Protein AF-A0AAD1FIZ5-F1 (afdb_monomer)

pLDDT: mean 94.35, std 4.85, range [52.66, 98.25]

Secondary structure (DSSP, 8-state):
-PPPPP--HHHHHHHHHHTT-TT---HHHHHHHHHHH-HHHHHHTTGGGB-TTT-SB-TTT--HHHHHHHHHHHHHHHHHHHHHHHHHHHHHHHHHHHHHHHHH-TTGGG-GGGS-TT--HHHHHHHHHHHHHHTTTSHHHHHHHHHSTT----

Nearest PDB structures (foldseek):
  1xsx-assembly1_B  TM=3.449E-01  e=6.169E+00  Saccharolobus solfataricus

Mean predicted aligned error: 5.43 Å

Structure (mmCIF, N/CA/C/O backbone):
data_AF-A0AAD1FIZ5-F1
#
_entry.id   AF-A0AAD1FIZ5-F1
#
loop_
_atom_site.group_PDB
_atom_site.id
_atom_site.type_symbol
_atom_site.label_atom_id
_atom_site.label_alt_id
_atom_site.label_comp_id
_atom_site.label_asym_id
_atom_site.label_entity_id
_atom_site.label_seq_id
_atom_site.pdbx_PDB_ins_code
_atom_site.Cartn_x
_atom_site.Cartn_y
_atom_site.Cartn_z
_atom_site.occupancy
_atom_site.B_iso_or_equiv
_atom_site.auth_seq_id
_atom_site.auth_comp_id
_atom_site.auth_asym_id
_atom_site.auth_atom_id
_atom_site.pdbx_PDB_model_num
ATOM 1 N N . MET A 1 1 ? 9.292 -23.888 -7.470 1.00 52.66 1 MET A N 1
ATOM 2 C CA . MET A 1 1 ? 9.630 -22.593 -8.095 1.00 52.66 1 MET A CA 1
ATOM 3 C C . MET A 1 1 ? 10.931 -22.145 -7.457 1.00 52.66 1 MET A C 1
ATOM 5 O O . MET A 1 1 ? 10.961 -22.043 -6.237 1.00 52.66 1 MET A O 1
ATOM 9 N N . GLU A 1 2 ? 12.007 -22.012 -8.227 1.00 72.50 2 GLU A N 1
ATOM 10 C CA . GLU A 1 2 ? 13.300 -21.582 -7.681 1.00 72.50 2 GLU A CA 1
ATOM 11 C C . GLU A 1 2 ? 13.253 -20.108 -7.265 1.00 72.50 2 GLU A C 1
ATOM 13 O O . GLU A 1 2 ? 12.552 -19.289 -7.869 1.00 72.50 2 GLU A O 1
ATOM 18 N N . ILE A 1 3 ? 13.972 -19.782 -6.193 1.00 84.12 3 ILE A N 1
ATOM 19 C CA . ILE A 1 3 ? 14.062 -18.420 -5.667 1.00 84.12 3 ILE A CA 1
ATOM 20 C C . ILE A 1 3 ? 14.906 -17.586 -6.635 1.00 84.12 3 ILE A C 1
ATOM 22 O O . ILE A 1 3 ? 15.953 -18.028 -7.096 1.00 84.12 3 ILE A O 1
ATOM 26 N N . LYS A 1 4 ? 14.459 -16.363 -6.942 1.00 85.19 4 LYS A N 1
ATOM 27 C CA . LYS A 1 4 ? 15.236 -15.439 -7.778 1.00 85.19 4 LYS A CA 1
ATOM 28 C C . LYS A 1 4 ? 16.509 -15.034 -7.039 1.00 85.19 4 LYS A C 1
ATOM 30 O O . LYS A 1 4 ? 16.428 -14.458 -5.956 1.00 85.19 4 LYS A O 1
ATOM 35 N N . GLU A 1 5 ? 17.655 -15.293 -7.654 1.00 91.00 5 GLU A N 1
ATOM 36 C CA . GLU A 1 5 ? 18.952 -14.881 -7.124 1.00 91.00 5 GLU A CA 1
ATOM 37 C C . GLU A 1 5 ? 19.103 -13.356 -7.069 1.00 91.00 5 GLU A C 1
ATOM 39 O O . GLU A 1 5 ? 18.430 -12.604 -7.788 1.00 91.00 5 GLU A O 1
ATOM 44 N N . PHE A 1 6 ? 20.014 -12.910 -6.202 1.00 93.69 6 PHE A N 1
ATOM 45 C CA . PHE A 1 6 ? 20.436 -11.518 -6.127 1.00 93.69 6 PHE A CA 1
ATOM 46 C C . PHE A 1 6 ? 20.965 -11.037 -7.484 1.00 93.69 6 PHE A C 1
ATOM 48 O O . PHE A 1 6 ? 21.620 -11.785 -8.207 1.00 93.69 6 PHE A O 1
ATOM 55 N N . LYS A 1 7 ? 20.670 -9.775 -7.815 1.00 95.56 7 LYS A N 1
ATOM 56 C CA . LYS A 1 7 ? 21.206 -9.095 -8.994 1.00 95.56 7 LYS A CA 1
ATOM 57 C C . LYS A 1 7 ? 21.629 -7.677 -8.650 1.00 95.56 7 LYS A C 1
ATOM 59 O O . LYS A 1 7 ? 20.847 -6.965 -8.009 1.00 95.56 7 LYS A O 1
ATOM 64 N N . THR A 1 8 ? 22.805 -7.258 -9.110 1.00 97.56 8 THR A N 1
ATOM 65 C CA . THR A 1 8 ? 23.248 -5.860 -9.014 1.00 97.56 8 THR A CA 1
ATOM 66 C C . THR A 1 8 ? 22.353 -4.953 -9.861 1.00 97.56 8 THR A C 1
ATOM 68 O O . THR A 1 8 ? 21.554 -5.423 -10.675 1.00 97.56 8 THR A O 1
ATOM 71 N N . PHE A 1 9 ? 22.456 -3.634 -9.689 1.00 97.62 9 PHE A N 1
ATOM 72 C CA . PHE A 1 9 ? 21.664 -2.705 -10.498 1.00 97.62 9 PHE A CA 1
ATOM 73 C C . PHE A 1 9 ? 22.013 -2.799 -11.987 1.00 97.62 9 PHE A C 1
ATOM 75 O O . PHE A 1 9 ? 21.127 -2.727 -12.830 1.00 97.62 9 PHE A O 1
ATOM 82 N N . GLU A 1 10 ? 23.277 -3.039 -12.318 1.00 97.06 10 GLU A N 1
ATOM 83 C CA . GLU A 1 10 ? 23.752 -3.237 -13.686 1.00 97.06 10 GLU A CA 1
ATOM 84 C C . GLU A 1 10 ? 23.128 -4.495 -14.307 1.00 97.06 10 GLU A C 1
A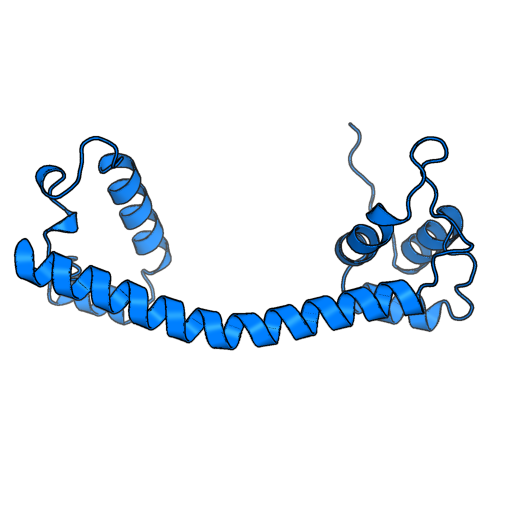TOM 86 O O . GLU A 1 10 ? 22.620 -4.451 -15.429 1.00 97.06 10 GLU A O 1
ATOM 91 N N . GLU A 1 11 ? 23.091 -5.602 -13.561 1.00 97.25 11 GLU A N 1
ATOM 92 C CA . GLU A 1 11 ? 22.440 -6.844 -13.994 1.00 97.25 11 GLU A CA 1
ATOM 93 C C . GLU A 1 11 ? 20.919 -6.687 -14.117 1.00 97.25 11 GLU A C 1
ATOM 95 O O . GLU A 1 11 ? 20.288 -7.283 -14.992 1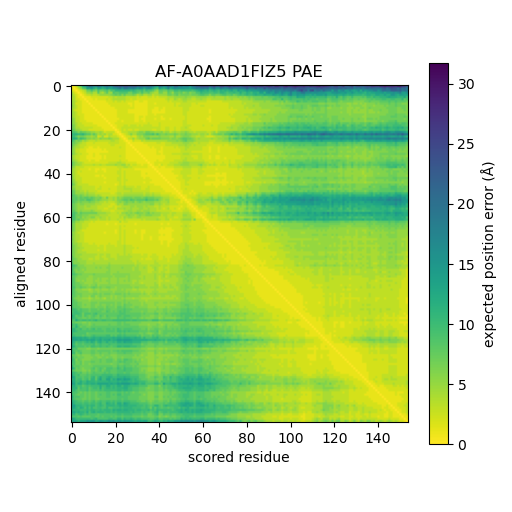.00 97.25 11 GLU A O 1
ATOM 100 N N . GLN A 1 12 ? 20.308 -5.874 -13.255 1.00 97.00 12 GLN A N 1
ATOM 101 C CA . GLN A 1 12 ? 18.891 -5.530 -13.346 1.00 97.00 12 GLN A CA 1
ATOM 102 C C . GLN A 1 12 ? 18.588 -4.716 -14.610 1.00 97.00 12 GLN A C 1
ATOM 104 O O . GLN A 1 12 ? 17.608 -5.024 -15.288 1.00 97.00 12 GLN A O 1
ATOM 109 N N . VAL A 1 13 ? 19.428 -3.736 -14.966 1.00 96.69 13 VAL A N 1
ATOM 110 C CA . VAL A 1 13 ? 19.305 -2.990 -16.231 1.00 96.69 13 VAL A CA 1
ATOM 111 C C . VAL A 1 13 ? 19.475 -3.922 -17.425 1.00 96.69 13 VAL A C 1
ATOM 113 O O . VAL A 1 13 ? 18.632 -3.915 -18.319 1.00 96.69 13 VAL A O 1
ATOM 116 N N . ALA A 1 14 ? 20.501 -4.778 -17.420 1.00 95.75 14 ALA A N 1
ATOM 117 C CA . ALA A 1 14 ? 20.708 -5.763 -18.483 1.00 95.75 14 ALA A CA 1
ATOM 118 C C . ALA A 1 14 ? 19.469 -6.651 -18.682 1.00 95.75 14 ALA A C 1
ATOM 120 O O . ALA A 1 14 ? 19.056 -6.911 -19.808 1.00 95.75 14 ALA A O 1
ATOM 121 N N . LYS A 1 15 ? 18.811 -7.033 -17.586 1.00 94.69 15 LYS A N 1
ATOM 122 C CA . LYS A 1 15 ? 17.577 -7.818 -17.614 1.00 94.69 15 LYS A CA 1
ATOM 123 C C . LYS A 1 15 ? 16.360 -7.044 -18.134 1.00 94.69 15 LYS A C 1
ATOM 125 O O . LYS A 1 15 ? 15.449 -7.664 -18.674 1.00 94.69 15 LYS A O 1
ATOM 130 N N . LEU A 1 16 ? 16.285 -5.723 -17.950 1.00 94.69 16 LEU A N 1
ATOM 131 C CA . LEU A 1 16 ? 15.231 -4.908 -18.576 1.00 94.69 16 LEU A CA 1
ATOM 132 C C . LEU A 1 16 ? 15.398 -4.886 -20.097 1.00 94.69 16 LEU A C 1
ATOM 134 O O . LEU A 1 16 ? 14.417 -5.078 -20.812 1.00 94.69 16 LEU A O 1
ATOM 138 N N . ILE A 1 17 ? 16.640 -4.736 -20.562 1.00 94.31 17 ILE A N 1
ATOM 139 C CA . ILE A 1 17 ? 16.992 -4.766 -21.986 1.00 94.31 17 ILE A CA 1
ATOM 140 C C . ILE A 1 17 ? 16.674 -6.143 -22.580 1.00 94.31 17 ILE A C 1
ATOM 142 O O . ILE A 1 17 ? 15.946 -6.232 -23.561 1.00 94.31 17 ILE A O 1
ATOM 146 N N . GLU A 1 18 ? 17.121 -7.229 -21.937 1.00 93.12 18 GLU A N 1
ATOM 147 C CA . GLU A 1 18 ? 16.848 -8.617 -22.358 1.00 93.12 18 GLU A CA 1
ATOM 148 C C . GLU A 1 18 ? 15.344 -8.898 -22.526 1.00 93.12 18 GLU A C 1
ATOM 150 O O . GLU A 1 18 ? 14.918 -9.656 -23.405 1.00 93.12 18 GLU A O 1
ATOM 155 N N . ARG A 1 19 ? 14.529 -8.264 -21.678 1.00 92.44 19 ARG A N 1
ATOM 156 C CA . ARG A 1 19 ? 13.074 -8.402 -21.671 1.00 92.44 19 ARG A CA 1
ATOM 157 C C . ARG A 1 19 ? 12.360 -7.491 -22.659 1.00 92.44 19 ARG A C 1
ATOM 159 O O . ARG A 1 19 ? 11.145 -7.577 -22.700 1.00 92.44 19 ARG A O 1
ATOM 166 N N . GLY A 1 20 ? 13.050 -6.670 -23.447 1.00 91.50 20 GLY A N 1
ATOM 167 C CA . GLY A 1 20 ? 12.441 -5.863 -24.513 1.00 91.50 20 GLY A CA 1
ATOM 168 C C . GLY A 1 20 ? 12.372 -4.357 -24.241 1.00 91.50 20 GLY A C 1
ATOM 169 O O . GLY A 1 20 ? 11.782 -3.634 -25.034 1.00 91.50 20 GLY A O 1
ATOM 170 N N . CYS A 1 21 ? 12.978 -3.854 -23.157 1.00 92.62 21 CYS A N 1
ATOM 171 C CA . CYS A 1 21 ? 13.196 -2.412 -22.960 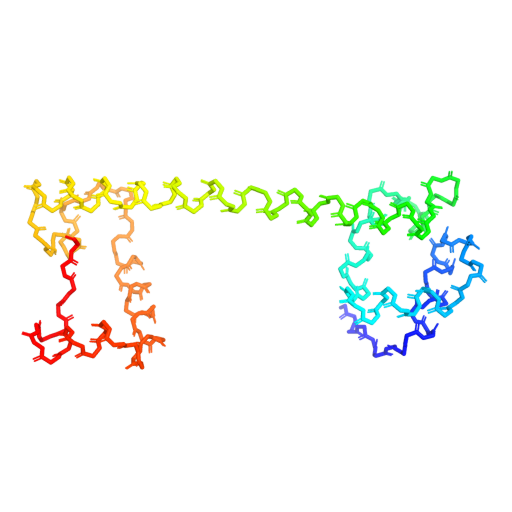1.00 92.62 21 CYS A CA 1
ATOM 172 C C . CYS A 1 21 ? 14.518 -1.992 -23.630 1.00 92.62 21 CYS A C 1
ATOM 174 O O . CYS A 1 21 ? 15.506 -1.691 -22.958 1.00 92.62 21 CYS A O 1
ATOM 176 N N . GLU A 1 22 ? 14.570 -2.091 -24.957 1.00 87.81 22 GLU A N 1
ATOM 177 C CA . GLU A 1 22 ? 15.808 -1.988 -25.748 1.00 87.81 22 GLU A C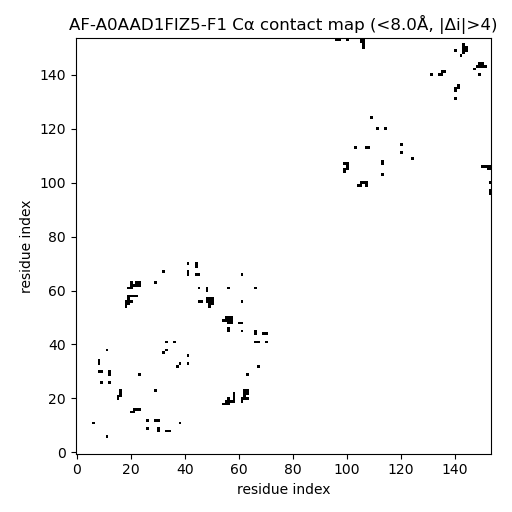A 1
ATOM 178 C C . GLU A 1 22 ? 16.338 -0.553 -25.887 1.00 87.81 22 GLU A C 1
ATOM 180 O O . GLU A 1 22 ? 17.516 -0.349 -26.169 1.00 87.81 22 GLU A O 1
ATOM 185 N N . ASP A 1 23 ? 15.494 0.445 -25.645 1.00 84.56 23 ASP A N 1
ATOM 186 C CA . ASP A 1 23 ? 15.776 1.865 -25.850 1.00 84.56 23 ASP A CA 1
ATOM 187 C C . ASP A 1 23 ? 16.483 2.558 -24.672 1.00 84.56 23 ASP A C 1
ATOM 189 O O . ASP A 1 23 ? 16.660 3.778 -24.669 1.00 84.56 23 ASP A O 1
ATOM 193 N N . ILE A 1 24 ? 16.951 1.788 -23.684 1.00 88.81 24 ILE A N 1
ATOM 194 C CA . ILE A 1 24 ? 17.759 2.302 -22.573 1.00 88.81 24 ILE A CA 1
ATOM 195 C C . ILE A 1 24 ? 19.120 2.763 -23.110 1.00 88.81 24 ILE A C 1
ATOM 197 O O . ILE A 1 24 ? 20.066 1.985 -23.242 1.00 88.81 24 ILE A O 1
ATOM 201 N N . THR A 1 25 ? 19.227 4.062 -23.385 1.00 83.88 25 THR A N 1
ATOM 202 C CA . THR A 1 25 ? 20.453 4.692 -23.899 1.00 83.88 25 THR A CA 1
ATOM 203 C C . THR A 1 25 ? 21.427 5.083 -22.786 1.00 83.88 25 THR A C 1
ATOM 205 O O . THR A 1 25 ? 22.635 4.919 -22.951 1.00 83.88 25 THR A O 1
ATOM 208 N N . SER A 1 26 ? 20.929 5.535 -21.628 1.00 93.31 26 SER A N 1
ATOM 209 C CA . SER A 1 26 ? 21.746 5.802 -20.435 1.00 93.31 26 SER A CA 1
ATOM 210 C C . SER A 1 26 ? 21.517 4.741 -19.362 1.00 93.31 26 SER A C 1
ATOM 212 O O . SER A 1 26 ? 20.487 4.708 -18.682 1.00 93.31 26 SER A O 1
ATOM 214 N N . LYS A 1 27 ? 22.525 3.886 -19.160 1.00 93.88 27 LYS A N 1
ATOM 215 C CA . LYS A 1 27 ? 22.510 2.890 -18.081 1.00 93.88 27 LYS A CA 1
ATOM 216 C C . LYS A 1 27 ? 22.558 3.559 -16.709 1.00 93.88 27 LYS A C 1
ATOM 218 O O . LYS A 1 27 ? 21.924 3.080 -15.776 1.00 93.88 27 LYS A O 1
ATOM 223 N N . GLU A 1 28 ? 23.261 4.679 -16.588 1.00 96.06 28 GLU A N 1
ATOM 224 C CA . GLU A 1 28 ? 23.391 5.453 -15.352 1.00 96.06 28 GLU A CA 1
ATOM 225 C C . GLU A 1 28 ? 22.034 6.002 -14.897 1.00 96.06 28 GLU A C 1
ATOM 227 O O . GLU A 1 28 ? 21.695 5.932 -13.710 1.00 96.06 28 GLU A O 1
ATOM 232 N N . TYR A 1 29 ? 21.227 6.494 -15.841 1.00 95.19 29 TYR A N 1
ATOM 233 C CA . TYR A 1 29 ? 19.868 6.945 -15.561 1.00 95.19 29 TYR A CA 1
ATOM 234 C C . TYR A 1 29 ? 18.970 5.785 -15.111 1.00 95.19 29 TYR A C 1
ATOM 236 O O . TYR A 1 29 ? 18.331 5.868 -14.060 1.00 95.19 29 TYR A O 1
ATOM 244 N N . ALA A 1 30 ? 19.008 4.657 -15.826 1.00 96.38 30 ALA A N 1
ATOM 245 C CA . ALA A 1 30 ? 18.274 3.446 -15.454 1.00 96.38 30 ALA A CA 1
ATOM 246 C C . ALA A 1 30 ? 18.641 2.936 -14.050 1.00 96.38 30 ALA A C 1
ATOM 248 O O . ALA A 1 30 ? 17.763 2.612 -13.249 1.00 96.38 30 ALA A O 1
ATOM 249 N N . ILE A 1 31 ? 19.933 2.924 -13.712 1.00 97.62 31 ILE A N 1
ATOM 250 C CA . ILE A 1 31 ? 20.420 2.565 -12.374 1.00 97.62 31 ILE A CA 1
ATOM 251 C C . ILE A 1 31 ? 19.893 3.547 -11.322 1.00 97.62 31 ILE A C 1
ATOM 253 O O . ILE A 1 31 ? 19.491 3.122 -10.239 1.00 97.62 31 ILE A O 1
ATOM 257 N N . THR A 1 32 ? 19.872 4.849 -11.619 1.00 97.25 32 THR A N 1
ATOM 258 C CA . THR A 1 32 ? 19.355 5.876 -10.700 1.00 97.25 32 THR A CA 1
ATOM 259 C C . THR A 1 32 ? 17.879 5.645 -10.382 1.00 97.25 32 THR A C 1
ATOM 261 O O . THR A 1 32 ? 17.499 5.656 -9.210 1.00 97.25 32 THR A O 1
ATOM 264 N N . ILE A 1 33 ? 17.064 5.343 -11.398 1.00 96.50 33 ILE A N 1
ATOM 265 C CA . ILE A 1 33 ? 15.661 4.957 -11.212 1.00 96.50 33 ILE A CA 1
ATOM 266 C C . ILE A 1 33 ? 15.571 3.714 -10.320 1.00 96.50 33 ILE A C 1
ATOM 268 O O . ILE A 1 33 ? 14.884 3.733 -9.300 1.00 96.50 33 ILE A O 1
ATOM 272 N N . LEU A 1 34 ? 16.296 2.641 -10.654 1.00 97.00 34 LEU A N 1
ATOM 273 C CA . LEU A 1 34 ? 16.228 1.370 -9.924 1.00 97.00 34 LEU A CA 1
ATOM 274 C C . LEU A 1 34 ? 16.664 1.486 -8.458 1.00 97.00 34 LEU A C 1
ATOM 276 O O . LEU A 1 34 ? 16.074 0.823 -7.599 1.00 97.00 34 LEU A O 1
ATOM 280 N N . LYS A 1 35 ? 17.641 2.350 -8.160 1.00 96.62 35 LYS A N 1
ATOM 281 C CA . LYS A 1 35 ? 18.047 2.693 -6.788 1.00 96.62 35 LYS A CA 1
ATOM 282 C C . LYS A 1 35 ? 16.920 3.349 -5.996 1.00 96.62 35 LYS A C 1
ATOM 284 O O . LYS A 1 35 ? 16.822 3.118 -4.796 1.00 96.62 35 LYS A O 1
ATOM 289 N N . HIS A 1 36 ? 16.090 4.157 -6.652 1.00 94.62 36 HIS A N 1
ATOM 290 C CA . HIS A 1 36 ? 15.013 4.889 -5.996 1.00 94.62 36 HIS A CA 1
ATOM 291 C C . HIS A 1 36 ? 13.752 4.038 -5.800 1.00 94.62 36 HIS A C 1
ATOM 293 O O . HIS A 1 36 ? 13.184 4.022 -4.711 1.00 94.62 36 HIS A O 1
ATOM 299 N N . ILE A 1 37 ? 13.315 3.313 -6.834 1.00 94.44 37 ILE A N 1
ATOM 300 C CA . ILE A 1 37 ? 11.982 2.686 -6.836 1.00 94.44 37 ILE A CA 1
ATOM 301 C C . ILE A 1 37 ? 11.988 1.176 -6.612 1.00 94.44 37 ILE A C 1
ATOM 303 O O . ILE A 1 37 ? 10.922 0.630 -6.348 1.00 94.44 37 ILE A O 1
ATOM 307 N N . ASN A 1 38 ? 13.152 0.516 -6.671 1.00 95.00 38 ASN A N 1
ATOM 308 C CA . ASN A 1 38 ? 13.323 -0.942 -6.697 1.00 95.00 38 ASN A CA 1
ATOM 309 C C . ASN A 1 38 ? 12.848 -1.621 -8.006 1.00 95.00 38 ASN A C 1
ATOM 311 O O . ASN A 1 38 ? 11.785 -1.324 -8.552 1.00 95.00 38 ASN A O 1
ATOM 315 N N . TYR A 1 39 ? 13.622 -2.606 -8.481 1.00 95.31 39 TYR A N 1
ATOM 316 C CA . TYR A 1 39 ? 13.346 -3.369 -9.707 1.00 95.31 39 TYR A CA 1
ATOM 317 C C . TYR A 1 39 ? 11.952 -3.998 -9.751 1.00 95.31 39 TYR A C 1
ATOM 319 O O . TYR A 1 39 ? 11.260 -3.899 -10.762 1.00 95.31 39 TYR A O 1
ATOM 327 N N . TYR A 1 40 ? 11.508 -4.639 -8.668 1.00 94.50 40 TYR A N 1
ATOM 328 C CA . TYR A 1 40 ? 10.221 -5.332 -8.670 1.00 94.50 40 TYR A CA 1
ATOM 329 C C . TYR A 1 40 ? 9.054 -4.359 -8.787 1.00 94.50 40 TYR A C 1
ATOM 331 O O . TYR A 1 40 ? 8.118 -4.633 -9.535 1.00 94.50 40 TYR A O 1
ATOM 339 N N . ARG A 1 41 ? 9.150 -3.198 -8.129 1.00 95.19 41 ARG A N 1
ATOM 340 C CA . ARG A 1 41 ? 8.141 -2.146 -8.249 1.00 95.19 41 ARG A CA 1
ATOM 341 C C . ARG A 1 41 ? 8.078 -1.605 -9.669 1.00 95.19 41 ARG A C 1
ATOM 343 O O . ARG A 1 41 ? 6.992 -1.541 -10.225 1.00 95.19 41 ARG A O 1
ATOM 350 N N . LEU A 1 42 ? 9.228 -1.293 -10.273 1.00 95.62 42 LEU A N 1
ATOM 351 C CA . LEU A 1 42 ? 9.287 -0.817 -11.655 1.00 95.62 42 LEU A CA 1
ATOM 352 C C . LEU A 1 42 ? 8.702 -1.850 -12.630 1.00 95.62 42 LEU A C 1
ATOM 354 O O . LEU A 1 42 ? 7.843 -1.521 -13.442 1.00 95.62 42 LEU A O 1
ATOM 358 N N . THR A 1 43 ? 9.123 -3.116 -12.528 1.00 94.38 43 THR A N 1
ATOM 359 C CA . THR A 1 43 ? 8.673 -4.179 -13.447 1.00 94.38 43 THR A CA 1
ATOM 360 C C . THR A 1 43 ? 7.184 -4.501 -13.358 1.00 94.38 43 THR A C 1
ATOM 362 O O . THR A 1 43 ? 6.640 -5.031 -14.322 1.00 94.38 43 THR A O 1
ATOM 365 N N . ALA A 1 44 ? 6.499 -4.146 -12.267 1.00 95.38 44 ALA A N 1
ATOM 366 C CA . ALA A 1 44 ? 5.045 -4.268 -12.192 1.00 95.38 44 ALA A CA 1
ATOM 367 C C . ALA A 1 44 ? 4.345 -3.405 -13.260 1.00 95.38 44 ALA A C 1
ATOM 369 O O . ALA A 1 44 ? 3.377 -3.855 -13.868 1.00 95.38 44 ALA A O 1
ATOM 370 N N . TYR A 1 45 ? 4.885 -2.220 -13.565 1.00 95.56 45 TYR A N 1
ATOM 371 C CA . TYR A 1 45 ? 4.347 -1.322 -14.594 1.00 95.56 45 TYR A CA 1
ATOM 372 C C . TYR A 1 45 ? 4.678 -1.770 -16.025 1.00 95.56 45 TYR A C 1
ATOM 374 O O . TYR A 1 45 ? 4.062 -1.291 -16.972 1.00 95.56 45 TYR A O 1
ATOM 382 N N . PHE A 1 46 ? 5.599 -2.724 -16.196 1.00 94.94 46 PHE A N 1
ATOM 383 C CA . PHE A 1 46 ? 5.859 -3.365 -17.487 1.00 94.94 46 PHE A CA 1
ATOM 384 C C . PHE A 1 46 ? 4.871 -4.502 -17.799 1.00 94.94 46 PHE A C 1
ATOM 386 O O . PHE A 1 46 ? 4.732 -4.876 -18.961 1.00 94.94 46 PHE A O 1
ATOM 393 N N . LEU A 1 47 ? 4.181 -5.064 -16.794 1.00 93.06 47 LEU A N 1
ATOM 394 C CA . LEU A 1 47 ? 3.299 -6.228 -16.973 1.00 93.06 47 LEU A CA 1
ATOM 395 C C . LEU A 1 47 ? 2.207 -6.039 -18.039 1.00 93.06 47 LEU A C 1
ATOM 397 O O . LEU A 1 47 ? 2.022 -6.975 -18.813 1.00 93.06 47 LEU A O 1
ATOM 401 N N . PRO A 1 48 ? 1.529 -4.876 -18.152 1.00 93.38 48 PRO A N 1
ATOM 402 C CA . PRO A 1 48 ? 0.519 -4.660 -19.193 1.00 93.38 48 PRO A CA 1
ATOM 403 C C . PRO A 1 48 ? 1.073 -4.683 -20.624 1.00 93.38 48 PRO A C 1
ATOM 405 O O . PRO A 1 48 ? 0.309 -4.805 -21.575 1.00 93.38 48 PRO A O 1
ATOM 408 N N . PHE A 1 49 ? 2.390 -4.538 -20.783 1.00 93.62 49 PHE A N 1
ATOM 409 C CA . PHE A 1 49 ? 3.072 -4.525 -22.077 1.00 93.62 49 PHE A CA 1
ATOM 410 C C . PHE A 1 49 ? 3.797 -5.839 -22.374 1.00 93.62 49 PHE A C 1
ATOM 412 O O . PHE A 1 49 ? 4.503 -5.930 -23.378 1.00 93.62 49 PHE A O 1
ATOM 419 N N . ARG A 1 50 ? 3.674 -6.833 -21.487 1.00 92.94 50 ARG A N 1
ATOM 420 C CA . ARG A 1 50 ? 4.305 -8.139 -21.642 1.00 92.94 50 ARG A CA 1
ATOM 421 C C . ARG A 1 50 ? 3.436 -9.035 -22.516 1.00 92.94 50 ARG A C 1
ATOM 423 O O . ARG A 1 50 ? 2.283 -9.290 -22.186 1.00 92.94 50 ARG A O 1
ATOM 430 N N . ASP A 1 51 ? 4.032 -9.552 -23.574 1.00 91.31 51 ASP A N 1
ATOM 431 C CA . ASP A 1 51 ? 3.455 -10.576 -24.427 1.00 91.31 51 ASP A CA 1
ATOM 432 C C . ASP A 1 51 ? 3.444 -11.940 -23.711 1.00 91.31 51 ASP A C 1
ATOM 434 O O . ASP A 1 51 ? 4.414 -12.326 -23.047 1.00 91.31 51 ASP A O 1
ATOM 438 N N . GLU A 1 52 ? 2.322 -12.657 -23.799 1.00 87.50 52 GLU A N 1
ATOM 439 C CA . GLU A 1 52 ? 2.121 -13.902 -23.051 1.00 87.50 52 GLU A CA 1
ATOM 440 C C . GLU A 1 52 ? 2.954 -15.063 -23.602 1.00 87.50 52 GLU A C 1
ATOM 442 O O . GLU A 1 52 ? 3.417 -15.898 -22.822 1.00 87.50 52 GLU A O 1
ATOM 447 N N . GLU A 1 53 ? 3.204 -15.102 -24.911 1.00 88.56 53 GLU A N 1
ATOM 448 C CA . GLU A 1 53 ? 3.951 -16.190 -25.546 1.00 88.56 53 GLU A CA 1
ATOM 449 C C . GLU A 1 53 ? 5.461 -16.021 -25.350 1.00 88.56 53 GLU A C 1
ATOM 451 O O . GLU A 1 53 ? 6.144 -16.907 -24.835 1.00 88.56 53 GLU A O 1
ATOM 456 N N . SER A 1 54 ? 5.992 -14.854 -25.713 1.00 88.56 54 SER A N 1
ATOM 457 C CA . SER A 1 54 ? 7.424 -14.555 -25.647 1.00 88.56 54 SER A CA 1
ATOM 458 C C . SER A 1 54 ? 7.910 -14.198 -24.243 1.00 88.56 54 SER A C 1
ATOM 460 O O . SER A 1 54 ? 9.117 -14.213 -23.993 1.00 88.56 54 SER A O 1
ATOM 462 N N . GLN A 1 55 ? 6.999 -13.849 -23.325 1.00 88.44 55 GLN A N 1
ATOM 463 C CA . GLN A 1 55 ? 7.306 -13.314 -21.991 1.00 88.44 55 GLN A CA 1
ATOM 464 C C . GLN A 1 55 ? 8.158 -12.029 -22.013 1.00 88.44 55 GLN A C 1
ATOM 466 O O . GLN A 1 55 ? 8.678 -11.612 -20.969 1.00 88.44 55 GLN A O 1
ATOM 471 N N . LYS A 1 56 ? 8.281 -11.386 -23.180 1.00 92.81 56 LYS A N 1
ATOM 472 C CA . LYS A 1 56 ? 8.983 -10.119 -23.393 1.00 92.81 56 LYS A CA 1
ATOM 473 C C . LYS A 1 56 ? 7.998 -8.962 -23.493 1.00 92.81 56 LYS A C 1
ATOM 475 O O . LYS A 1 56 ? 6.804 -9.148 -23.691 1.00 92.81 56 LYS A O 1
ATOM 480 N N . TYR A 1 57 ? 8.506 -7.759 -23.308 1.00 92.00 57 TYR A N 1
ATOM 481 C CA . TYR A 1 57 ? 7.783 -6.520 -23.506 1.00 92.00 57 TYR A CA 1
ATOM 482 C C . TYR A 1 57 ? 7.741 -6.186 -24.997 1.00 92.00 57 TYR A C 1
ATOM 484 O O . TYR A 1 57 ? 8.718 -6.410 -25.712 1.00 92.00 57 TYR A O 1
ATOM 492 N N . ASP A 1 58 ? 6.626 -5.624 -25.450 1.00 89.88 58 ASP A N 1
ATOM 493 C CA . ASP A 1 58 ? 6.522 -5.058 -26.795 1.00 89.88 58 ASP A CA 1
ATOM 494 C C . ASP A 1 58 ? 7.401 -3.803 -26.885 1.00 89.88 58 ASP A C 1
ATOM 496 O O . ASP A 1 58 ? 7.006 -2.725 -26.427 1.00 89.88 58 ASP A O 1
ATOM 500 N N . SER A 1 59 ? 8.596 -3.951 -27.465 1.00 86.19 59 SER A N 1
ATOM 501 C CA . SER A 1 59 ? 9.606 -2.892 -27.594 1.00 86.19 59 SER A CA 1
ATOM 502 C C . SER A 1 59 ? 9.114 -1.668 -28.371 1.00 86.19 59 SER A C 1
ATOM 504 O O . SER A 1 59 ? 9.640 -0.578 -28.184 1.00 86.19 59 SER A O 1
ATOM 506 N N . ASN A 1 60 ? 8.050 -1.793 -29.174 1.00 87.38 60 ASN A N 1
ATOM 507 C CA . ASN A 1 60 ? 7.441 -0.652 -29.865 1.00 87.38 60 ASN A CA 1
ATOM 508 C C . ASN A 1 60 ? 6.5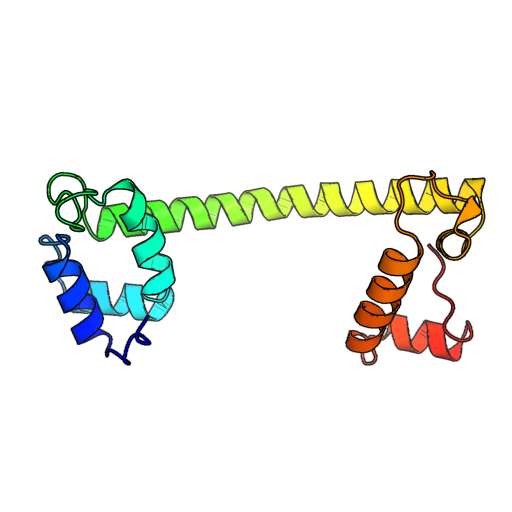24 0.177 -28.952 1.00 87.38 60 ASN A C 1
ATOM 510 O O . ASN A 1 60 ? 6.114 1.282 -29.312 1.00 87.38 60 ASN A O 1
ATOM 514 N N . LYS A 1 61 ? 6.134 -0.365 -27.792 1.00 88.94 61 LYS A N 1
ATOM 515 C CA . LYS A 1 61 ? 5.186 0.259 -26.858 1.00 88.94 61 LYS A CA 1
ATOM 516 C C . LYS A 1 61 ? 5.809 0.651 -25.528 1.00 88.94 61 LYS A C 1
ATOM 518 O O . LYS A 1 61 ? 5.144 1.379 -24.779 1.00 88.94 61 LYS A O 1
ATOM 523 N N . VAL A 1 62 ? 7.023 0.199 -25.224 1.00 91.81 62 VAL A N 1
ATOM 524 C CA . VAL A 1 62 ? 7.706 0.482 -23.959 1.00 91.81 62 VAL A CA 1
ATOM 525 C C . VAL A 1 62 ? 8.963 1.308 -24.179 1.00 91.81 62 VAL A C 1
ATOM 527 O O . VAL A 1 62 ? 9.726 1.049 -25.096 1.00 91.81 62 VAL A O 1
ATOM 530 N N . SER A 1 63 ? 9.158 2.273 -23.287 1.00 94.38 63 SER A N 1
ATOM 531 C CA . SER A 1 63 ? 10.437 2.925 -23.034 1.00 94.38 63 SER A CA 1
ATOM 532 C C . SER A 1 63 ? 10.636 3.032 -21.536 1.00 94.38 63 SER A C 1
ATOM 534 O O . SER A 1 63 ? 9.652 3.071 -20.784 1.00 94.38 63 SER A O 1
ATOM 536 N N . LEU A 1 64 ? 11.883 3.107 -21.077 1.00 94.38 64 LEU A N 1
ATOM 537 C CA . LEU A 1 64 ? 12.155 3.311 -19.654 1.00 94.38 64 LEU A CA 1
ATOM 538 C C . LEU A 1 64 ? 11.484 4.594 -19.138 1.00 94.38 64 LEU A C 1
ATOM 540 O O . LEU A 1 64 ? 10.861 4.575 -18.078 1.00 94.38 64 LEU A O 1
ATOM 544 N N . GLU A 1 65 ? 11.541 5.677 -19.910 1.00 93.88 65 GLU A N 1
ATOM 545 C CA . GLU A 1 65 ? 10.949 6.976 -19.586 1.00 93.88 65 GLU A CA 1
ATOM 546 C C . GLU A 1 65 ? 9.424 6.898 -19.514 1.00 93.88 65 GLU A C 1
ATOM 548 O O . GLU A 1 65 ? 8.815 7.471 -18.612 1.00 93.88 65 GLU A O 1
ATOM 553 N N . LYS A 1 66 ? 8.789 6.161 -20.434 1.00 94.44 66 LYS A N 1
ATOM 554 C CA . LYS A 1 66 ? 7.337 5.966 -20.436 1.00 94.44 66 LYS A CA 1
ATOM 555 C C . LYS A 1 66 ? 6.893 5.157 -19.228 1.00 94.44 66 LYS A C 1
ATOM 557 O O . LYS A 1 66 ? 5.906 5.505 -18.590 1.00 94.44 66 LYS A O 1
ATOM 562 N N . ILE A 1 67 ? 7.595 4.075 -18.898 1.00 95.44 67 ILE A N 1
ATOM 563 C CA . ILE A 1 67 ? 7.225 3.286 -17.723 1.00 95.44 67 ILE A CA 1
ATOM 564 C C . ILE A 1 67 ? 7.462 4.084 -16.440 1.00 95.44 67 ILE A C 1
ATOM 566 O O . ILE A 1 67 ? 6.626 4.061 -15.535 1.00 95.44 67 ILE A O 1
ATOM 570 N N . TYR A 1 68 ? 8.568 4.824 -16.367 1.00 95.56 68 TYR A N 1
ATOM 571 C CA . TYR A 1 68 ? 8.854 5.666 -15.217 1.00 95.56 68 TYR A CA 1
ATOM 572 C C . TYR A 1 68 ? 7.825 6.794 -15.054 1.00 95.56 68 TYR A C 1
ATOM 574 O O . TYR A 1 68 ? 7.371 7.027 -13.937 1.00 95.56 68 TYR A O 1
ATOM 582 N N . SER A 1 69 ? 7.364 7.420 -16.141 1.00 96.12 69 SER A N 1
ATOM 583 C CA . SER A 1 69 ? 6.323 8.452 -16.069 1.00 96.12 69 SER A CA 1
ATOM 584 C C . SER A 1 69 ? 4.962 7.899 -15.636 1.00 96.12 69 SER A C 1
ATOM 586 O O . SER A 1 69 ? 4.276 8.541 -14.845 1.00 96.12 69 SER A O 1
ATOM 588 N N . ILE A 1 70 ? 4.595 6.679 -16.056 1.00 96.75 70 ILE A N 1
ATOM 589 C CA . ILE A 1 70 ? 3.395 5.988 -15.549 1.00 96.75 70 ILE A CA 1
ATOM 590 C C . ILE A 1 70 ? 3.510 5.758 -14.037 1.00 96.75 70 ILE A C 1
ATOM 592 O O . ILE A 1 70 ? 2.553 6.005 -13.302 1.00 96.75 70 ILE A O 1
ATOM 596 N N . TYR A 1 71 ? 4.678 5.318 -13.558 1.00 96.88 71 TYR A N 1
ATOM 597 C CA . TYR A 1 71 ? 4.931 5.171 -12.123 1.00 96.88 71 TYR A CA 1
ATOM 598 C C . TYR A 1 71 ? 4.802 6.506 -11.376 1.00 96.88 71 TYR A C 1
ATOM 600 O O . TYR A 1 71 ? 4.174 6.554 -10.317 1.00 96.88 71 TYR A O 1
ATOM 608 N N . GLN A 1 72 ? 5.383 7.585 -11.910 1.00 96.69 72 GLN A N 1
ATOM 609 C CA . GLN A 1 72 ? 5.315 8.913 -11.296 1.00 96.69 72 GLN A CA 1
ATOM 610 C C . GLN A 1 72 ? 3.869 9.402 -11.208 1.00 96.69 72 GLN A C 1
ATOM 612 O O . GLN A 1 72 ? 3.430 9.779 -10.125 1.00 96.69 72 GLN A O 1
ATOM 617 N N . PHE A 1 73 ? 3.112 9.288 -12.300 1.00 97.75 73 PHE A N 1
ATOM 618 C CA . PHE A 1 73 ? 1.695 9.636 -12.333 1.00 97.75 73 PHE A CA 1
ATOM 619 C C . PHE A 1 73 ? 0.883 8.857 -11.289 1.00 97.75 73 PHE A C 1
ATOM 621 O O . PHE A 1 73 ? 0.133 9.450 -10.520 1.00 97.75 73 PHE A O 1
ATOM 628 N N . ASP A 1 74 ? 1.055 7.534 -11.212 1.00 97.06 74 ASP A N 1
ATOM 629 C CA . ASP A 1 74 ? 0.380 6.702 -10.209 1.00 97.06 74 ASP A CA 1
ATOM 630 C C . ASP A 1 74 ? 0.783 7.092 -8.775 1.00 97.06 74 ASP A C 1
ATOM 632 O O . ASP A 1 74 ? -0.045 7.104 -7.863 1.00 97.06 74 ASP A O 1
ATOM 636 N N . SER A 1 75 ? 2.050 7.451 -8.557 1.00 95.62 75 SER A N 1
ATOM 637 C CA . SER A 1 75 ? 2.517 7.935 -7.258 1.00 95.62 75 SER A CA 1
ATOM 638 C C . SER A 1 75 ? 1.873 9.267 -6.871 1.00 95.62 75 SER A C 1
ATOM 640 O O . SER A 1 75 ? 1.438 9.413 -5.730 1.00 95.62 75 SER A O 1
ATOM 642 N N . GLU A 1 76 ? 1.796 10.220 -7.797 1.00 97.50 76 GLU A N 1
ATOM 643 C CA . GLU A 1 76 ? 1.165 11.527 -7.586 1.00 97.50 76 GLU A CA 1
ATOM 644 C C . GLU A 1 76 ? -0.341 11.388 -7.352 1.00 97.50 76 GLU A C 1
ATOM 646 O O . GLU A 1 76 ? -0.869 11.944 -6.389 1.00 97.50 76 GLU A O 1
ATOM 651 N N . LEU A 1 77 ? -1.021 10.567 -8.157 1.00 97.88 77 LEU A N 1
ATOM 652 C CA . LEU A 1 77 ? -2.440 10.271 -7.984 1.00 97.88 77 LEU A CA 1
ATOM 653 C C . LEU A 1 77 ? -2.714 9.624 -6.623 1.00 97.88 77 LEU A C 1
ATOM 655 O O . LEU A 1 77 ? -3.668 9.998 -5.944 1.00 97.88 77 LEU A O 1
ATOM 659 N N . ARG A 1 78 ? -1.870 8.678 -6.189 1.00 97.12 78 ARG A N 1
ATOM 660 C CA . ARG A 1 78 ? -1.999 8.060 -4.863 1.00 97.12 78 ARG A CA 1
ATOM 661 C C . ARG A 1 78 ? -1.872 9.096 -3.751 1.00 97.12 78 ARG A C 1
ATOM 663 O O . ARG A 1 78 ? -2.644 9.030 -2.805 1.00 97.12 78 ARG A O 1
ATOM 670 N N . LEU A 1 79 ? -0.920 10.024 -3.846 1.00 97.00 79 LEU A N 1
ATOM 671 C CA . LEU A 1 79 ? -0.744 11.074 -2.839 1.00 97.00 79 LEU A CA 1
ATOM 672 C C . LEU A 1 79 ? -1.957 12.007 -2.781 1.00 97.00 79 LEU A C 1
ATOM 674 O O . LEU A 1 79 ? -2.463 12.259 -1.693 1.00 97.00 79 LEU A O 1
ATOM 678 N N . LEU A 1 80 ? -2.468 12.429 -3.940 1.00 97.31 80 LEU A N 1
ATOM 679 C CA . LEU A 1 80 ? -3.677 13.248 -4.028 1.00 97.31 80 LEU A CA 1
ATOM 680 C C . LEU A 1 80 ? -4.891 12.540 -3.410 1.00 97.31 80 LEU A C 1
ATOM 682 O O . LEU A 1 80 ? -5.649 13.137 -2.656 1.00 97.31 80 LEU A O 1
ATOM 686 N N . LEU A 1 81 ? -5.082 11.252 -3.709 1.00 97.69 81 LEU A N 1
ATOM 687 C CA . LEU A 1 81 ? -6.193 10.479 -3.150 1.00 97.69 81 LEU A CA 1
ATOM 688 C C . LEU A 1 81 ? -6.057 10.269 -1.640 1.00 97.69 81 LEU A C 1
ATOM 690 O O . LEU A 1 81 ? -7.070 10.275 -0.948 1.00 97.69 81 LEU A O 1
ATOM 694 N N . MET A 1 82 ? -4.837 10.081 -1.127 1.00 97.75 82 MET A N 1
ATOM 695 C CA . MET A 1 82 ? -4.603 9.889 0.308 1.00 97.75 82 MET A CA 1
ATOM 696 C C . MET A 1 82 ? -5.058 11.093 1.133 1.00 97.75 82 MET A C 1
ATOM 698 O O . MET A 1 82 ? -5.649 10.887 2.187 1.00 97.75 82 MET A O 1
ATOM 702 N N . GLU A 1 83 ? -4.856 12.314 0.632 1.00 96.06 83 GLU A N 1
ATOM 703 C CA . GLU A 1 83 ? -5.320 13.544 1.288 1.00 96.06 83 GLU A CA 1
ATOM 704 C C . GLU A 1 83 ? -6.837 13.514 1.531 1.00 96.06 83 GLU A C 1
ATOM 706 O O . GLU A 1 83 ? -7.300 13.677 2.655 1.00 96.06 83 GLU A O 1
ATOM 711 N N . TYR A 1 84 ? -7.626 13.202 0.501 1.00 96.94 84 TYR A N 1
ATOM 712 C CA . TYR A 1 84 ? -9.084 13.135 0.642 1.00 96.94 84 TYR A CA 1
ATOM 713 C C . TYR A 1 84 ? -9.561 11.906 1.422 1.00 96.94 84 TYR A C 1
ATOM 715 O O . TYR A 1 84 ? -10.582 11.961 2.111 1.00 96.94 84 TYR A O 1
ATOM 723 N N . LEU A 1 85 ? -8.856 10.777 1.303 1.00 97.81 85 LEU A N 1
ATOM 724 C CA . LEU A 1 85 ? -9.199 9.566 2.044 1.00 97.81 85 LEU A CA 1
ATOM 725 C C . LEU A 1 85 ? -8.996 9.743 3.550 1.00 97.81 85 LEU A C 1
ATOM 727 O O . LEU A 1 85 ? -9.778 9.174 4.306 1.00 97.81 85 LEU A O 1
ATOM 731 N N . GLU A 1 86 ? -8.020 10.545 3.983 1.00 97.56 86 GLU A N 1
ATOM 732 C CA . GLU A 1 86 ? -7.805 10.853 5.401 1.00 97.56 86 GLU A CA 1
ATOM 733 C C . GLU A 1 86 ? -9.025 11.555 6.017 1.00 97.56 86 GLU A C 1
ATOM 735 O O . GLU A 1 86 ? -9.532 11.121 7.056 1.00 97.56 86 GLU A O 1
ATOM 740 N N . ASP A 1 87 ? -9.562 12.575 5.342 1.00 97.44 87 ASP A N 1
ATOM 741 C CA . ASP A 1 87 ? -10.758 13.296 5.793 1.00 97.44 87 ASP A CA 1
ATOM 742 C C . ASP A 1 87 ? -11.998 12.392 5.825 1.00 97.44 87 ASP A C 1
ATOM 744 O O . ASP A 1 87 ? -12.771 12.399 6.792 1.00 97.44 87 ASP A O 1
ATOM 748 N N . ILE A 1 88 ? -12.182 11.574 4.784 1.00 98.00 88 ILE A N 1
ATOM 749 C CA . ILE A 1 88 ? -13.292 10.617 4.708 1.00 98.00 88 ILE A CA 1
ATOM 750 C C . ILE A 1 88 ? -13.178 9.576 5.827 1.00 98.00 88 ILE A C 1
ATOM 752 O O . ILE A 1 88 ? -14.175 9.280 6.489 1.00 98.00 88 ILE A O 1
ATOM 756 N N . GLU A 1 89 ? -11.982 9.033 6.068 1.00 98.00 89 GLU A N 1
ATOM 757 C CA . GLU A 1 89 ? -11.728 8.060 7.132 1.00 98.00 89 GLU A CA 1
ATOM 758 C C . GLU A 1 89 ? -12.010 8.667 8.509 1.00 98.00 89 GLU A C 1
ATOM 760 O O . GLU A 1 89 ? -12.710 8.056 9.326 1.00 98.00 89 GLU A O 1
ATOM 765 N N . LEU A 1 90 ? -11.510 9.880 8.765 1.00 97.69 90 LEU A N 1
ATOM 766 C CA . LEU A 1 90 ? -11.720 10.593 10.020 1.00 97.69 90 LEU A CA 1
ATOM 767 C C . LEU A 1 90 ? -13.206 10.851 10.274 1.00 97.69 90 LEU A C 1
ATOM 769 O O . LEU A 1 90 ? -13.696 10.611 11.383 1.00 97.69 90 LEU A O 1
ATOM 773 N N . TYR A 1 91 ? -13.934 11.315 9.261 1.00 98.25 91 TYR A N 1
ATOM 774 C CA . TYR A 1 91 ? -15.366 11.540 9.381 1.00 98.25 91 TYR A CA 1
ATOM 775 C C . TYR A 1 91 ? -16.104 10.225 9.640 1.00 98.25 91 TYR A C 1
ATOM 777 O O . TYR A 1 91 ? -16.852 10.117 10.614 1.00 98.25 91 TYR A O 1
ATOM 785 N N . PHE A 1 92 ? -15.844 9.198 8.829 1.00 98.25 92 PHE A N 1
ATOM 786 C CA . PHE A 1 92 ? -16.515 7.907 8.935 1.00 98.25 92 PHE A CA 1
ATOM 787 C C . PHE A 1 92 ? -16.308 7.260 10.307 1.00 98.25 92 PHE A C 1
ATOM 789 O O . PHE A 1 92 ? -17.285 6.902 10.968 1.00 98.25 92 PHE A O 1
ATOM 796 N N . ARG A 1 93 ? -15.060 7.168 10.789 1.00 96.44 93 ARG A N 1
ATOM 797 C CA . ARG A 1 93 ? -14.772 6.572 12.104 1.00 96.44 93 ARG A CA 1
ATOM 798 C C . ARG A 1 93 ? -15.429 7.355 13.241 1.00 96.44 93 ARG A C 1
ATOM 800 O O . ARG A 1 93 ? -15.886 6.746 14.203 1.00 96.44 93 ARG A O 1
ATOM 807 N N . THR A 1 94 ? -15.525 8.681 13.109 1.00 97.50 94 THR A N 1
ATOM 808 C CA . THR A 1 94 ? -16.193 9.541 14.094 1.00 97.50 94 THR A CA 1
ATOM 809 C C . THR A 1 94 ? -17.691 9.262 14.134 1.00 97.50 94 THR A C 1
ATOM 811 O O . THR A 1 94 ? -18.234 9.063 15.215 1.00 97.50 94 THR A O 1
ATOM 814 N N . GLN A 1 95 ? -18.357 9.191 12.976 1.00 98.12 95 GLN A N 1
ATOM 815 C CA . GLN A 1 95 ? -19.792 8.889 12.911 1.00 98.12 95 GLN A CA 1
ATOM 816 C C . GLN A 1 95 ? -20.104 7.494 13.466 1.00 98.12 95 GLN A C 1
ATOM 818 O O . GLN A 1 95 ? -21.049 7.334 14.238 1.00 98.12 95 GLN A O 1
ATOM 823 N N . VAL A 1 96 ? -19.289 6.490 13.117 1.00 95.50 96 VAL A N 1
ATOM 824 C CA . VAL A 1 96 ? -19.447 5.120 13.626 1.00 95.50 96 VAL A CA 1
ATOM 825 C C . VAL A 1 96 ? -19.270 5.074 15.142 1.00 95.50 96 VAL A C 1
ATOM 827 O O . VAL A 1 96 ? -20.136 4.534 15.827 1.00 95.50 96 VAL A O 1
ATOM 830 N N . ALA A 1 97 ? -18.186 5.649 15.672 1.00 96.50 97 ALA A N 1
ATOM 831 C CA . ALA A 1 97 ? -17.921 5.667 17.108 1.00 96.50 97 ALA A CA 1
ATOM 832 C C . ALA A 1 97 ? -19.022 6.411 17.873 1.00 96.50 97 ALA A C 1
ATOM 834 O O . ALA A 1 97 ? -19.585 5.861 18.815 1.00 96.50 97 ALA A O 1
ATOM 835 N N . TYR A 1 98 ? -19.393 7.610 17.414 1.00 97.31 98 TYR A N 1
ATOM 836 C CA . TYR A 1 98 ? -20.411 8.438 18.054 1.00 97.31 98 TYR A CA 1
ATOM 837 C C . TYR A 1 98 ? -21.760 7.724 18.138 1.00 97.31 98 TYR A C 1
ATOM 839 O O . TYR A 1 98 ? -22.277 7.536 19.236 1.00 97.31 98 TYR A O 1
ATOM 847 N N . HIS A 1 99 ? -22.314 7.276 17.008 1.00 97.06 99 HIS A N 1
ATOM 848 C CA . HIS A 1 99 ? -23.640 6.659 17.009 1.00 97.06 99 HIS A CA 1
ATOM 849 C C . HIS A 1 99 ? -23.645 5.286 17.684 1.00 97.06 99 HIS A C 1
ATOM 851 O O . HIS A 1 99 ? -24.617 4.939 18.347 1.00 97.06 99 HIS A O 1
ATOM 857 N N . HIS A 1 100 ? -22.571 4.501 17.579 1.00 95.38 100 HIS A N 1
ATOM 858 C CA . HIS A 1 100 ? -22.499 3.237 18.309 1.00 95.38 100 HIS A CA 1
ATOM 859 C C . HIS A 1 100 ? -22.442 3.470 19.828 1.00 95.38 100 HIS A C 1
ATOM 861 O O . HIS A 1 100 ? -23.200 2.843 20.570 1.00 95.38 100 HIS A O 1
ATOM 867 N N . SER A 1 101 ? -21.604 4.407 20.287 1.00 96.81 101 SER A N 1
ATOM 868 C CA . SER A 1 101 ? -21.498 4.781 21.702 1.00 96.81 101 SER A CA 1
ATOM 869 C C . SER A 1 101 ? -22.783 5.417 22.238 1.00 96.81 101 SER A C 1
ATOM 871 O O . SER A 1 101 ? -23.169 5.136 23.370 1.00 96.81 101 SER A O 1
ATOM 873 N N . GLU A 1 102 ? -23.469 6.237 21.439 1.00 97.56 102 GLU A N 1
ATOM 874 C CA . GLU A 1 102 ? -24.751 6.855 21.794 1.00 97.56 102 GLU A CA 1
ATOM 875 C C . GLU A 1 102 ? -25.843 5.802 22.026 1.00 97.56 102 GLU A C 1
ATOM 877 O O . GLU A 1 102 ? -26.580 5.887 23.006 1.00 97.56 102 GLU A O 1
ATOM 882 N N . GLN A 1 103 ? -25.934 4.795 21.152 1.00 96.88 103 GLN A N 1
ATOM 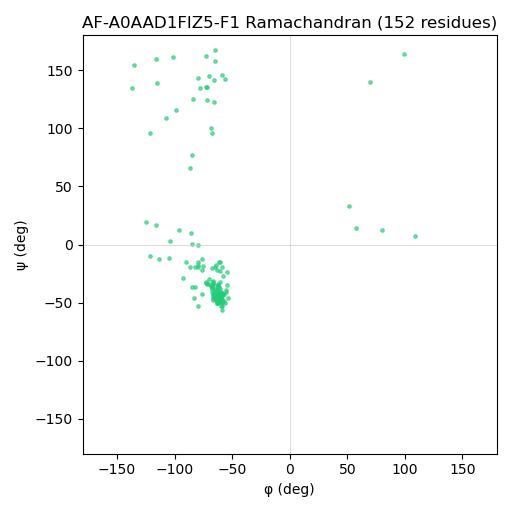883 C CA . GLN A 1 103 ? -27.002 3.795 21.216 1.00 96.88 103 GLN A CA 1
ATOM 884 C C . GLN A 1 103 ? -26.727 2.676 22.228 1.00 96.88 103 GLN A C 1
ATOM 886 O O . GLN A 1 103 ? -27.653 2.195 22.880 1.00 96.88 103 GLN A O 1
ATOM 891 N N . TYR A 1 104 ? -25.471 2.246 22.362 1.00 96.56 104 TYR A N 1
ATOM 892 C CA . TYR A 1 104 ? -25.126 1.026 23.102 1.00 96.56 104 TYR A CA 1
ATOM 893 C C . TYR A 1 104 ? -24.162 1.261 24.276 1.00 96.56 104 TYR A C 1
ATOM 895 O O . TYR A 1 104 ? -23.950 0.364 25.094 1.00 96.56 104 TYR A O 1
ATOM 903 N N . GLY A 1 105 ? -23.586 2.460 24.386 1.00 96.81 105 GLY A N 1
ATOM 904 C CA . GLY A 1 105 ? -22.627 2.839 25.421 1.00 96.81 105 GLY A CA 1
ATOM 905 C C . GLY A 1 105 ? -21.163 2.777 24.975 1.00 96.81 105 GLY A C 1
ATOM 906 O O . GLY A 1 105 ? -20.792 2.143 23.992 1.00 96.81 105 GLY A O 1
ATOM 907 N N . ALA A 1 106 ? -20.293 3.418 25.755 1.00 95.62 106 ALA A N 1
ATOM 908 C CA . ALA A 1 106 ? -18.907 3.709 25.373 1.00 95.62 106 ALA A CA 1
ATOM 909 C C . ALA A 1 106 ? -18.000 2.478 25.135 1.00 95.62 106 ALA A C 1
ATOM 911 O O . ALA A 1 106 ? -16.977 2.581 24.464 1.00 95.62 106 ALA A O 1
ATOM 912 N N . LEU A 1 107 ? -18.353 1.314 25.692 1.00 96.69 107 LEU A N 1
ATOM 913 C CA . LEU A 1 107 ? -17.615 0.047 25.540 1.00 96.69 107 LEU A CA 1
ATOM 914 C C . LEU A 1 107 ? -18.436 -1.025 24.809 1.00 96.69 107 LEU A C 1
ATOM 916 O O . LEU A 1 107 ? -18.117 -2.213 24.869 1.00 96.69 107 LEU A O 1
ATOM 920 N N . ALA A 1 108 ? -19.501 -0.613 24.123 1.00 95.19 108 ALA A N 1
ATOM 921 C CA . ALA A 1 108 ? -20.464 -1.502 23.486 1.00 95.19 108 ALA A CA 1
ATOM 922 C C . ALA A 1 108 ? -19.861 -2.466 22.465 1.00 95.19 108 ALA A C 1
ATOM 924 O O . ALA A 1 108 ? -20.376 -3.572 22.302 1.00 95.19 108 ALA A O 1
ATOM 925 N N . TYR A 1 109 ? -18.738 -2.096 21.842 1.00 95.44 109 TYR A N 1
ATOM 926 C CA . TYR A 1 109 ? -18.028 -2.965 20.906 1.00 95.44 109 TYR A CA 1
ATOM 927 C C . TYR A 1 109 ? -17.546 -4.274 21.542 1.00 95.44 109 TYR A C 1
ATOM 929 O O . TYR A 1 109 ? -17.180 -5.194 20.818 1.00 95.44 109 TYR A O 1
ATOM 937 N N . LYS A 1 110 ? -17.517 -4.381 22.877 1.00 95.94 110 LYS A N 1
ATOM 938 C CA . LYS A 1 110 ? -17.161 -5.613 23.591 1.00 95.94 110 LYS A CA 1
ATOM 939 C C . LYS A 1 110 ? -18.299 -6.628 23.671 1.00 95.94 110 LYS A C 1
ATOM 941 O O . LYS A 1 110 ? -18.016 -7.797 23.919 1.00 95.94 110 LYS A O 1
ATOM 946 N N . ASP A 1 111 ? -19.550 -6.213 23.480 1.00 96.50 111 ASP A N 1
ATOM 947 C CA . ASP A 1 111 ? -20.706 -7.111 23.512 1.00 96.50 111 ASP A CA 1
ATOM 948 C C . ASP A 1 111 ? -21.126 -7.484 22.086 1.00 96.50 111 ASP A C 1
ATOM 950 O O . ASP A 1 111 ? -21.568 -6.643 21.300 1.00 96.50 111 ASP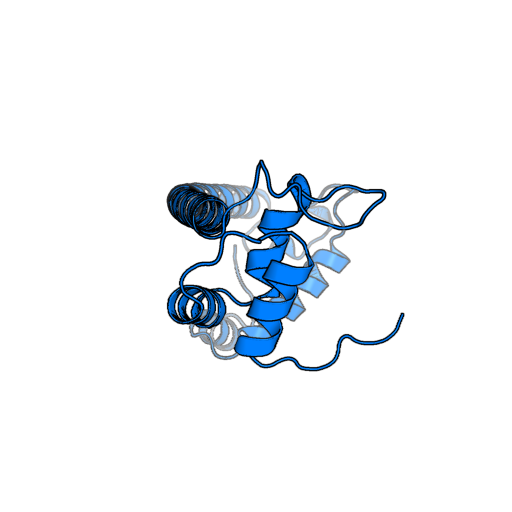 A O 1
ATOM 954 N N . SER A 1 112 ? -21.012 -8.771 21.756 1.00 96.56 112 SER A N 1
ATOM 955 C CA . SER A 1 112 ? -21.373 -9.310 20.443 1.00 96.56 112 SER A CA 1
ATOM 956 C C . SER A 1 112 ? -22.849 -9.109 20.095 1.00 96.56 112 SER A C 1
ATOM 958 O O . SER A 1 112 ? -23.192 -9.057 18.914 1.00 96.56 112 SER A O 1
ATOM 960 N N . LYS A 1 113 ? -23.726 -8.936 21.094 1.00 96.25 113 LYS A N 1
ATOM 961 C CA . LYS A 1 113 ? -25.164 -8.697 20.892 1.00 96.25 113 LYS A CA 1
ATOM 962 C C . LYS A 1 113 ? -25.469 -7.348 20.245 1.00 96.25 113 LYS A C 1
ATOM 964 O O . LYS A 1 113 ? -26.544 -7.197 19.671 1.00 96.25 113 LYS A O 1
ATOM 969 N N . ASN A 1 114 ? -24.535 -6.397 20.301 1.00 95.81 114 ASN A N 1
ATOM 970 C CA . ASN A 1 114 ? -24.674 -5.090 19.653 1.00 95.81 114 ASN A CA 1
ATOM 971 C C . ASN A 1 114 ? -24.379 -5.140 18.144 1.00 95.81 114 ASN A C 1
ATOM 973 O O . ASN A 1 114 ? -24.469 -4.122 17.459 1.00 95.81 114 ASN A O 1
ATOM 977 N N . PHE A 1 115 ? -24.032 -6.315 17.610 1.00 94.69 115 PHE A N 1
ATOM 978 C CA . PHE A 1 115 ? -23.732 -6.521 16.201 1.00 94.69 115 PHE A CA 1
ATOM 979 C C . PHE A 1 115 ? -24.730 -7.473 15.542 1.00 94.69 115 PHE A C 1
ATOM 981 O O . PHE A 1 115 ? -25.416 -8.270 16.182 1.00 94.69 115 PHE A O 1
ATOM 988 N N . ASN A 1 116 ? -24.807 -7.405 14.212 1.00 94.00 116 ASN A N 1
ATOM 989 C CA . ASN A 1 116 ? -25.614 -8.348 13.448 1.00 94.00 116 ASN A CA 1
ATOM 990 C C . ASN A 1 116 ? -24.961 -9.745 13.409 1.00 94.00 116 ASN A C 1
ATOM 992 O O . ASN A 1 116 ? -23.758 -9.900 13.601 1.00 94.00 116 ASN A O 1
ATOM 996 N N . LYS A 1 117 ? -25.754 -10.765 13.064 1.00 94.75 117 LYS A N 1
ATOM 997 C CA . LYS A 1 117 ? -25.318 -12.174 13.018 1.00 94.75 117 LYS A CA 1
ATOM 998 C C . LYS A 1 117 ? -24.189 -12.495 12.026 1.00 94.75 117 LYS A C 1
ATOM 1000 O O . LYS A 1 117 ? -23.644 -13.590 12.077 1.00 94.75 117 LYS A O 1
ATOM 1005 N N . PHE A 1 118 ? -23.897 -11.600 11.082 1.00 96.06 118 PHE A N 1
ATOM 1006 C CA . PHE A 1 118 ? -22.822 -11.780 10.103 1.00 96.06 118 PHE A CA 1
ATOM 1007 C C . PHE A 1 118 ? -21.493 -11.207 10.603 1.00 96.06 118 PHE A C 1
ATOM 1009 O O . PHE A 1 118 ? -20.444 -11.509 10.034 1.00 96.06 118 PHE A O 1
ATOM 1016 N N . HIS A 1 119 ? -21.523 -10.383 11.653 1.00 95.56 119 HIS A N 1
ATOM 1017 C CA . HIS A 1 119 ? -20.322 -9.830 12.247 1.00 95.56 119 HIS A CA 1
ATOM 1018 C C . HIS A 1 119 ? -19.561 -10.911 13.016 1.00 95.56 119 HIS A C 1
ATOM 1020 O O . HIS A 1 119 ? -20.084 -11.548 13.929 1.00 95.56 119 HIS A O 1
ATOM 1026 N N . LYS A 1 120 ? -18.291 -11.092 12.662 1.00 97.06 120 LYS A N 1
ATOM 1027 C CA . LYS A 1 120 ? -17.384 -12.008 13.349 1.00 97.06 120 LYS A CA 1
ATOM 1028 C C . LYS A 1 120 ? -16.761 -11.313 14.557 1.00 97.06 120 LYS A C 1
ATOM 1030 O O . LYS A 1 120 ? -15.617 -10.869 14.506 1.00 97.06 120 LYS A O 1
ATOM 1035 N N . HIS A 1 121 ? -17.545 -11.190 15.625 1.00 97.44 121 HIS A N 1
ATOM 1036 C CA . HIS A 1 121 ? -17.149 -10.445 16.822 1.00 97.44 121 HIS A CA 1
ATOM 1037 C C . HIS A 1 121 ? -15.871 -10.987 17.474 1.00 97.44 121 HIS A C 1
ATOM 1039 O O . HIS A 1 121 ? -14.984 -10.209 17.815 1.00 97.44 121 HIS A O 1
ATOM 1045 N N . ASP A 1 122 ? -15.724 -12.311 17.558 1.00 97.19 122 ASP A N 1
ATOM 1046 C CA . ASP A 1 122 ? -14.527 -12.930 18.137 1.00 97.19 122 ASP A CA 1
ATOM 1047 C C . ASP A 1 122 ? -13.259 -12.561 17.348 1.00 97.19 122 ASP A C 1
ATOM 1049 O O . ASP A 1 122 ? -12.271 -12.118 17.933 1.00 97.19 122 ASP A O 1
ATOM 1053 N N . GLU A 1 123 ? -13.318 -12.640 16.012 1.00 97.88 123 GLU A N 1
ATOM 1054 C CA . GLU A 1 123 ? -12.216 -12.246 15.121 1.00 97.88 123 GLU A CA 1
ATOM 1055 C C . GLU A 1 123 ? -11.899 -10.747 15.268 1.00 97.88 123 GLU A C 1
ATOM 1057 O O . GLU A 1 123 ? -10.735 -10.349 15.338 1.00 97.88 123 GLU A O 1
ATOM 1062 N N . PHE A 1 124 ? -12.929 -9.903 15.379 1.00 96.56 124 PHE A N 1
ATOM 1063 C CA . PHE A 1 124 ? -12.766 -8.475 15.649 1.00 96.56 124 PHE A CA 1
ATOM 1064 C C . PHE A 1 124 ? -12.044 -8.221 16.983 1.00 96.56 124 PHE A C 1
ATOM 1066 O O . PHE A 1 124 ? -11.086 -7.446 17.022 1.00 96.56 124 PHE A O 1
ATOM 1073 N N . MET A 1 125 ? -12.434 -8.907 18.059 1.00 97.25 125 MET A N 1
ATOM 1074 C CA . MET A 1 125 ? -11.815 -8.753 19.378 1.00 97.25 125 MET A CA 1
ATOM 1075 C C . MET A 1 125 ? -10.380 -9.291 19.423 1.00 97.25 125 MET A C 1
ATOM 1077 O O . MET A 1 125 ? -9.526 -8.708 20.098 1.00 97.25 125 MET A O 1
ATOM 1081 N N . GLU A 1 126 ? -10.079 -10.376 18.709 1.00 97.81 126 GLU A N 1
ATOM 1082 C CA . GLU A 1 126 ? -8.711 -10.877 18.538 1.00 97.81 126 GLU A CA 1
ATOM 1083 C C . GLU A 1 126 ? -7.835 -9.882 17.775 1.00 97.81 126 GLU A C 1
ATOM 1085 O O . GLU A 1 126 ? -6.721 -9.570 18.210 1.00 97.81 126 GLU A O 1
ATOM 1090 N N . ASN A 1 127 ? -8.357 -9.330 16.679 1.00 97.19 127 ASN A N 1
ATOM 1091 C CA . ASN A 1 127 ? -7.678 -8.301 15.901 1.00 97.19 127 ASN A CA 1
ATOM 1092 C C . ASN A 1 127 ? -7.417 -7.052 16.753 1.00 97.19 127 ASN A C 1
ATOM 1094 O O . ASN A 1 127 ? -6.286 -6.573 16.788 1.00 97.19 127 ASN A O 1
ATOM 1098 N N . LEU A 1 128 ? -8.404 -6.581 17.521 1.00 95.12 128 LEU A N 1
ATOM 1099 C CA . LEU A 1 128 ? -8.242 -5.444 18.428 1.00 95.12 128 LEU A CA 1
ATOM 1100 C C . LEU A 1 128 ? -7.146 -5.697 19.474 1.00 95.12 128 LEU A C 1
ATOM 1102 O O . LEU A 1 128 ? -6.274 -4.852 19.677 1.00 95.12 128 LEU A O 1
ATOM 1106 N N . LYS A 1 129 ? -7.143 -6.872 20.117 1.00 94.69 129 LYS A N 1
ATOM 1107 C CA . LYS A 1 129 ? -6.090 -7.251 21.077 1.00 94.69 129 LYS A CA 1
ATOM 1108 C C . LYS A 1 129 ? -4.707 -7.244 20.427 1.00 94.69 129 LYS A C 1
ATOM 1110 O O . LYS A 1 129 ? -3.749 -6.761 21.036 1.00 94.69 129 LYS A O 1
ATOM 1115 N N . ARG A 1 130 ? -4.596 -7.760 19.199 1.00 96.69 130 ARG A N 1
ATOM 1116 C CA . ARG A 1 130 ? -3.342 -7.771 18.439 1.00 96.69 130 ARG A CA 1
ATOM 1117 C C . ARG A 1 130 ? -2.868 -6.351 18.129 1.00 96.69 130 ARG A C 1
ATOM 1119 O O . ARG A 1 130 ? -1.723 -6.034 18.446 1.00 96.69 130 ARG A O 1
ATOM 1126 N N . GLU A 1 131 ? -3.740 -5.482 17.628 1.00 94.50 131 GLU A N 1
ATOM 1127 C CA . GLU A 1 131 ? -3.410 -4.081 17.332 1.00 94.50 131 GLU A CA 1
ATOM 1128 C C . GLU A 1 131 ? -2.965 -3.308 18.578 1.00 94.50 131 GLU A C 1
ATOM 1130 O O . GLU A 1 131 ? -1.937 -2.628 18.576 1.00 94.50 131 GLU A O 1
ATOM 1135 N N . LEU A 1 132 ? -3.683 -3.474 19.689 1.00 93.81 132 LEU A N 1
ATOM 1136 C CA . LEU A 1 132 ? -3.311 -2.880 20.971 1.00 93.81 132 LEU A CA 1
ATOM 1137 C C . LEU A 1 132 ? -1.940 -3.376 21.466 1.00 93.81 132 LEU A C 1
ATOM 1139 O O . LEU A 1 132 ? -1.190 -2.619 22.086 1.00 93.81 132 LEU A O 1
ATOM 1143 N N . SER A 1 133 ? -1.563 -4.621 21.156 1.00 93.75 133 SER A N 1
ATOM 1144 C CA . SER A 1 133 ? -0.266 -5.180 21.551 1.00 93.75 133 SER A CA 1
ATOM 1145 C C . SER A 1 133 ? 0.927 -4.497 20.867 1.00 93.75 133 SER A C 1
ATOM 1147 O O . SER A 1 133 ? 1.981 -4.357 21.497 1.00 93.75 133 SER A O 1
ATOM 1149 N N . TYR A 1 134 ? 0.752 -4.00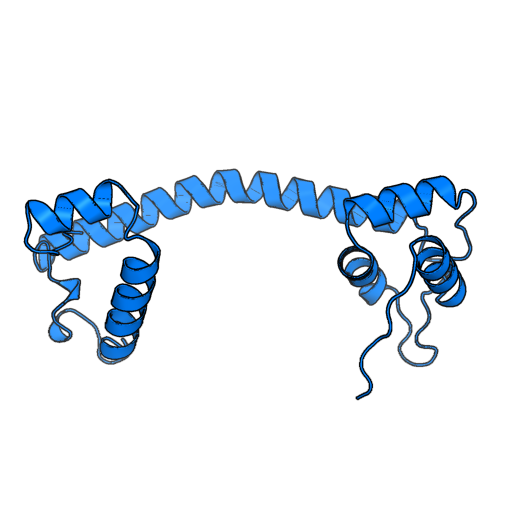9 19.633 1.00 94.94 134 TYR A N 1
ATOM 1150 C CA . TYR A 1 134 ? 1.777 -3.260 18.898 1.00 94.94 134 TYR A CA 1
ATOM 1151 C C . TYR A 1 134 ? 1.920 -1.817 19.399 1.00 94.94 134 TYR A C 1
ATOM 1153 O O . TYR A 1 134 ? 2.986 -1.216 19.278 1.00 94.94 134 TYR A O 1
ATOM 1161 N N . ARG A 1 135 ? 0.878 -1.285 20.047 1.00 93.50 135 ARG A N 1
ATOM 1162 C CA . ARG A 1 135 ? 0.772 0.116 20.484 1.00 93.50 135 ARG A CA 1
ATOM 1163 C C . ARG A 1 135 ? 1.172 0.352 21.937 1.00 93.50 135 ARG A C 1
ATOM 1165 O O . ARG A 1 135 ? 0.975 1.438 22.470 1.00 93.50 135 ARG A O 1
ATOM 1172 N N . LYS A 1 136 ? 1.810 -0.623 22.595 1.00 92.56 136 LYS A N 1
ATOM 1173 C CA . LYS 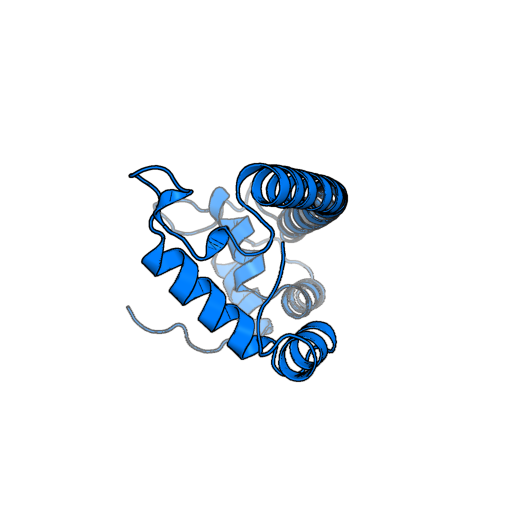A 1 136 ? 2.209 -0.531 24.018 1.00 92.56 136 LYS A CA 1
ATOM 1174 C C . LYS A 1 136 ? 3.065 0.694 24.365 1.00 92.56 136 LYS A C 1
ATOM 1176 O O . LYS A 1 136 ? 3.133 1.094 25.528 1.00 92.56 136 LYS A O 1
ATOM 1181 N N . LYS A 1 137 ? 3.757 1.274 23.380 1.00 94.25 137 LYS A N 1
ATOM 1182 C CA . LYS A 1 137 ? 4.591 2.467 23.564 1.00 94.25 137 LYS A CA 1
ATOM 1183 C C . LYS A 1 137 ? 3.815 3.780 23.417 1.00 94.25 137 LYS A C 1
ATOM 1185 O O . LYS A 1 137 ? 4.290 4.773 23.976 1.00 94.25 137 LYS A O 1
ATOM 1190 N N . ASP A 1 138 ? 2.648 3.767 22.773 1.00 95.69 138 ASP A N 1
ATOM 1191 C CA . ASP A 1 138 ? 1.840 4.953 22.489 1.00 95.69 138 ASP A CA 1
ATOM 1192 C C . ASP A 1 138 ? 1.313 5.591 23.777 1.00 95.69 138 ASP A C 1
ATOM 1194 O O . ASP A 1 138 ? 0.899 4.912 24.724 1.00 95.69 138 ASP A O 1
ATOM 1198 N N . HIS A 1 139 ? 1.296 6.925 23.808 1.00 94.94 139 HIS A N 1
ATOM 1199 C CA . HIS A 1 139 ? 0.817 7.686 24.963 1.00 94.94 139 HIS A CA 1
ATOM 1200 C C . HIS A 1 139 ? -0.654 7.396 25.277 1.00 94.94 139 HIS A C 1
ATOM 1202 O O . HIS A 1 139 ? -1.001 7.216 26.444 1.00 94.94 139 HIS A O 1
ATOM 1208 N N . VAL A 1 140 ? -1.497 7.282 24.245 1.00 93.25 140 VAL A N 1
ATOM 1209 C CA . VAL A 1 140 ? -2.927 6.967 24.390 1.00 93.25 140 VAL A CA 1
ATOM 1210 C C . VAL A 1 140 ? -3.116 5.602 25.044 1.00 93.25 140 VAL A C 1
ATOM 1212 O O . VAL A 1 140 ? -3.883 5.485 25.998 1.00 93.25 140 VAL A O 1
ATOM 1215 N N . TYR A 1 141 ? -2.374 4.589 24.587 1.00 95.44 141 TYR A N 1
ATOM 1216 C CA . TYR A 1 141 ? -2.431 3.252 25.167 1.00 95.44 141 TYR A CA 1
ATOM 1217 C C . TYR A 1 141 ? -2.053 3.276 26.649 1.00 95.44 141 TYR A C 1
ATOM 1219 O O . TYR A 1 141 ? -2.822 2.823 27.494 1.00 95.44 141 TYR A O 1
ATOM 1227 N N . LYS A 1 142 ? -0.898 3.862 26.986 1.00 95.94 142 LYS A N 1
ATOM 1228 C CA . LYS A 1 142 ? -0.423 3.956 28.377 1.00 95.94 142 LYS A CA 1
ATOM 1229 C C . LYS A 1 142 ? -1.407 4.700 29.277 1.00 95.94 142 LYS A C 1
ATOM 1231 O O . LYS A 1 142 ? -1.645 4.264 30.400 1.00 95.94 142 LYS A O 1
ATOM 1236 N N . HIS A 1 143 ? -1.990 5.792 28.780 1.00 95.69 143 HIS A N 1
ATOM 1237 C CA . HIS A 1 143 ? -2.993 6.558 29.510 1.00 95.69 143 HIS A CA 1
ATOM 1238 C C . HIS A 1 143 ? -4.203 5.695 29.876 1.00 95.69 143 HIS A C 1
ATOM 1240 O O . HIS A 1 143 ? -4.600 5.673 31.039 1.00 95.69 143 HIS A O 1
ATOM 1246 N N . HIS A 1 144 ? -4.748 4.942 28.918 1.00 95.56 144 HIS A N 1
ATOM 1247 C CA . HIS A 1 144 ? -5.925 4.107 29.155 1.00 95.56 144 HIS A CA 1
ATOM 1248 C C . HIS A 1 144 ? -5.630 2.888 30.023 1.00 95.56 144 HIS A C 1
ATOM 1250 O O . HIS A 1 144 ? -6.445 2.522 30.866 1.00 95.56 144 HIS A O 1
ATOM 1256 N N . GLN A 1 145 ? -4.434 2.313 29.906 1.00 95.00 145 GLN A N 1
ATOM 1257 C CA . GLN A 1 145 ? -3.999 1.265 30.826 1.00 95.00 145 GLN A CA 1
ATOM 1258 C C . GLN A 1 145 ? -3.951 1.757 32.275 1.00 95.00 145 GLN A C 1
ATOM 1260 O O . GLN A 1 145 ? -4.454 1.082 33.165 1.00 95.00 145 GLN A O 1
ATOM 1265 N N . PHE A 1 146 ? -3.388 2.944 32.511 1.00 95.31 146 PHE A N 1
ATOM 1266 C CA . PHE A 1 146 ? -3.235 3.482 33.862 1.00 95.31 146 PHE A CA 1
ATOM 1267 C C . PHE A 1 146 ? -4.540 4.038 34.448 1.00 95.31 146 PHE A C 1
ATOM 1269 O O . PHE A 1 146 ? -4.827 3.825 35.621 1.00 95.31 146 PHE A O 1
ATOM 1276 N N . LYS A 1 147 ? -5.320 4.778 33.650 1.00 96.00 147 LYS A N 1
ATOM 1277 C CA . LYS A 1 147 ? -6.493 5.525 34.129 1.00 96.00 147 LYS A CA 1
ATOM 1278 C C . LYS A 1 147 ? -7.803 4.746 34.018 1.00 96.00 147 LYS A C 1
ATOM 1280 O O . LYS A 1 147 ? -8.716 4.990 34.800 1.00 96.00 147 LYS A O 1
ATOM 1285 N N . TYR A 1 148 ? -7.901 3.840 33.048 1.00 93.56 148 TYR A N 1
ATOM 1286 C CA . TYR A 1 148 ? -9.143 3.153 32.690 1.00 93.56 148 TYR A CA 1
ATOM 1287 C C . TYR A 1 148 ? -8.998 1.624 32.726 1.00 93.56 148 TYR A C 1
ATOM 1289 O O . TYR A 1 148 ? -9.792 0.925 32.113 1.00 93.56 148 TYR A O 1
ATOM 1297 N N . ASN A 1 149 ? -7.989 1.083 33.421 1.00 93.38 149 ASN A N 1
ATOM 1298 C CA . ASN A 1 149 ? -7.725 -0.362 33.527 1.00 93.38 149 ASN A CA 1
ATOM 1299 C C . ASN A 1 149 ? -7.665 -1.088 32.167 1.00 93.38 149 ASN A C 1
ATOM 1301 O O . ASN A 1 149 ? -8.055 -2.248 32.047 1.00 93.38 149 ASN A O 1
ATOM 1305 N N . GLY A 1 150 ? -7.182 -0.397 31.132 1.00 91.31 150 GLY A N 1
ATOM 1306 C CA . GLY A 1 150 ? -7.071 -0.951 29.783 1.00 91.31 150 GLY A CA 1
ATOM 1307 C C . GLY A 1 150 ? -8.376 -0.950 28.990 1.00 91.31 150 GLY A C 1
ATOM 1308 O O . GLY A 1 150 ? -8.437 -1.576 27.933 1.00 91.31 150 GLY A O 1
ATOM 1309 N N . GLU A 1 151 ? -9.399 -0.247 29.471 1.00 94.25 151 GLU A N 1
ATOM 1310 C CA . GLU A 1 151 ? -10.608 0.054 28.716 1.00 94.25 151 GLU A CA 1
ATOM 1311 C C . GLU A 1 151 ? -10.364 1.199 27.732 1.00 94.25 151 GLU A C 1
ATOM 1313 O O . GLU A 1 151 ? -9.774 2.221 28.084 1.00 94.25 151 GLU A O 1
ATOM 1318 N N . PHE A 1 152 ? -10.837 1.025 26.499 1.00 94.56 152 PHE A N 1
ATOM 1319 C CA . PHE A 1 152 ? -10.723 2.006 25.418 1.00 94.56 152 PHE A CA 1
ATOM 1320 C C . PHE A 1 152 ? -12.126 2.365 24.936 1.00 94.56 152 PHE A C 1
ATOM 1322 O O . PHE A 1 152 ? -12.684 1.598 24.152 1.00 94.56 152 PHE A O 1
ATOM 1329 N N . PRO A 1 153 ? -12.718 3.462 25.436 1.00 93.06 153 PRO A N 1
ATOM 1330 C CA . PRO A 1 153 ? -13.975 3.994 24.924 1.00 93.06 153 PRO A CA 1
ATOM 1331 C C . PRO A 1 153 ? -13.891 4.362 23.437 1.00 93.06 153 PRO A C 1
ATOM 1333 O O . PRO A 1 153 ? -12.835 4.817 22.989 1.00 93.06 153 PRO A O 1
ATOM 1336 N N . LEU A 1 154 ? -14.995 4.173 22.707 1.00 90.25 154 LEU A N 1
ATOM 1337 C CA . LEU A 1 154 ? -15.188 4.688 21.344 1.00 90.25 154 LEU A CA 1
ATOM 1338 C C . LEU A 1 154 ? -15.632 6.152 21.353 1.00 90.25 154 LEU A C 1
ATOM 1340 O O . LEU A 1 154 ? -16.582 6.464 22.112 1.00 90.25 154 LEU A O 1
#

Solvent-accessible surface area (backbone atoms only — not comparable to full-atom values): 8957 Å² total; per-residue (Å²): 132,85,78,84,73,90,69,54,60,69,54,48,51,53,50,42,35,76,33,25,38,69,74,66,81,53,65,69,58,53,39,53,48,39,72,72,60,37,61,71,60,55,53,58,65,46,53,92,47,42,42,85,87,80,68,28,35,48,51,92,80,48,40,64,68,58,46,50,49,52,51,50,51,53,52,51,51,49,55,58,50,48,61,57,47,52,55,52,50,55,50,49,54,48,54,53,28,51,55,48,23,72,76,61,35,49,61,32,90,76,45,63,84,81,49,61,95,84,60,61,51,68,61,51,52,52,50,50,55,53,56,53,62,76,37,66,83,40,68,68,50,47,47,26,42,73,76,46,77,61,51,74,69,86

Sequence (154 aa):
MEIKEFKTFEEQVAKLIERGCEDITSKEYAITILKHINYYRLTAYFLPFRDEESQKYDSNKVSLEKIYSIYQFDSELRLLLMEYLEDIELYFRTQVAYHHSEQYGALAYKDSKNFNKFHKHDEFMENLKRELSYRKKDHVYKHHQFKYNGEFPL

Organism: Streptococcus intermedius (NCBI:txid1338)

Radius of gyration: 24.76 Å; Cα contacts (8 Å, |Δi|>4): 99; chains: 1; bounding box: 51×36×64 Å

Foldseek 3Di:
DDDDDDDDLLRLLVVLCVQQQVPCPDSPVSSVLCVPQNSVRLCVLQVVQADPPVRHGPNVPDHSVVSVVVVVVVVVVVVVVVVVVVVVVVVVVCVVQVVLCVVQNFQNLQDPVSDDPVDPSVVVVVVVVVVLVVCCVPPLQVCCCVPVVRGDTD

InterPro domains:
  IPR011664 Abortive infection system protein AbiD/AbiF-like [PF07751] (33-153)